Protein AF-A0A662YRF3-F1 (afdb_monomer_lite)

Secondary structure (DSSP, 8-state):
-------SS-SS--HHHHHHHHHHHHHHHHHHHHHHSSTT--HHHHHHHHHHHTT-B--EEEESHHHHS-SSSS-PPPTT---EEEEPPPB--HHHHHHHHHTT--HHHHHHHHHHHHHHHHHHHHHHHHHHHHHHHHHT-

InterPro domains:
  IPR000872 Tafazzin [PTHR12497] (63-135)

Sequence (141 aa):
MPLEVRWPFPQRPCLLRRITSTVVTGLVGSYSRFWTSDGVYQKGMDFILEKLNRGEWVHIFPEGMNDVLPNEPPYIPRYGQRITVLVGRPFTLKHLVESLKSENKTPTEMRKAVTDFIQEEFRSLKTQAEALHQRFQATGR

Organism: Acipenser ruthenus (NCBI:txid7906)

Radius of gyration: 20.14 Å; chains: 1; bounding box: 41×47×48 Å

pLDDT: mean 80.23, std 11.24, range [37.88, 94.88]

Foldseek 3Di:
DDDPDPDPDDPDDPPVVVVVVVVVVVVVQVVQCVPVVCRCNDPVNVVVVVQVVVVWDKDKDKDFVCVQFPPDPPRDGDPPTDIFMDIFDTDDCPVVLVVCVVVVDDPVVSVVSVVVVVVVSVVVRNVVRVVVSVVVVVVVD

Structure (mmCIF, N/CA/C/O backbone):
data_AF-A0A662YRF3-F1
#
_entry.id   AF-A0A662YRF3-F1
#
loop_
_atom_site.group_PDB
_atom_site.id
_atom_site.type_sy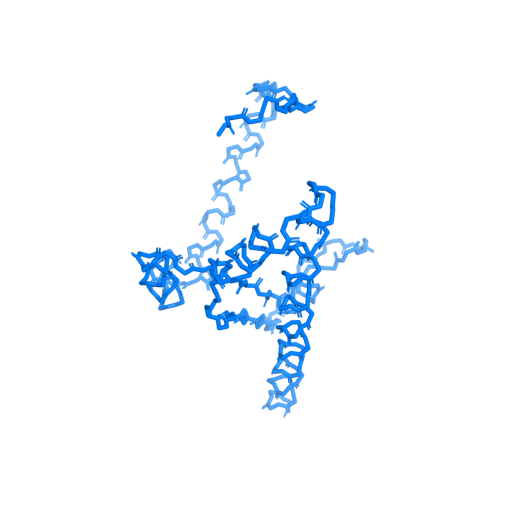mbol
_atom_site.label_atom_id
_atom_site.label_alt_id
_atom_site.label_comp_id
_atom_site.label_asym_id
_atom_site.label_entity_id
_atom_site.label_seq_id
_atom_site.pdbx_PDB_ins_code
_atom_site.Cartn_x
_atom_site.Cartn_y
_atom_site.Cartn_z
_atom_site.occupancy
_atom_site.B_iso_or_equiv
_atom_site.auth_seq_id
_atom_site.auth_comp_id
_atom_site.auth_asym_id
_atom_site.auth_atom_id
_atom_site.pdbx_PDB_model_num
ATOM 1 N N . MET A 1 1 ? -14.526 12.444 13.172 1.00 37.88 1 MET A N 1
ATOM 2 C CA . MET A 1 1 ? -14.093 13.709 13.803 1.00 37.88 1 MET A CA 1
ATOM 3 C C . MET A 1 1 ? -12.919 14.242 12.997 1.00 37.88 1 MET A C 1
ATOM 5 O O . MET A 1 1 ? -11.973 13.479 12.831 1.00 37.88 1 MET A O 1
ATOM 9 N N . PRO A 1 2 ? -12.980 15.458 12.430 1.00 53.34 2 PRO A N 1
ATOM 10 C CA . PRO A 1 2 ? -11.813 16.064 11.797 1.00 53.34 2 PRO A CA 1
ATOM 11 C C . PRO A 1 2 ? -10.759 16.365 12.873 1.00 53.34 2 PRO A C 1
ATOM 13 O O . PRO A 1 2 ? -11.077 16.961 13.899 1.00 53.34 2 PRO A O 1
ATOM 16 N N . LEU A 1 3 ? -9.523 15.907 12.669 1.00 62.16 3 LEU A N 1
ATOM 17 C CA . LEU A 1 3 ? -8.379 16.304 13.488 1.00 62.16 3 LEU A CA 1
ATOM 18 C C . LEU A 1 3 ? -7.797 17.574 12.867 1.00 62.16 3 LEU A C 1
ATOM 20 O O . LEU A 1 3 ? -7.283 17.534 11.750 1.00 62.16 3 LEU A O 1
ATOM 24 N N . GLU A 1 4 ? -7.901 18.701 13.565 1.00 65.19 4 GLU A N 1
ATOM 25 C CA . GLU A 1 4 ? -7.312 19.962 13.120 1.00 65.19 4 GLU A CA 1
ATOM 26 C C . GLU A 1 4 ? -5.805 19.940 13.402 1.00 65.19 4 GLU A C 1
ATOM 28 O O . GLU A 1 4 ? -5.322 20.359 14.451 1.00 65.19 4 GLU A O 1
ATOM 33 N N . VAL A 1 5 ? -5.047 19.363 12.469 1.00 71.81 5 VAL A N 1
ATOM 34 C CA . VAL A 1 5 ? -3.584 19.361 12.523 1.00 71.81 5 VAL A CA 1
ATOM 35 C C . VAL A 1 5 ? -3.088 20.567 11.741 1.00 71.81 5 VAL A C 1
ATOM 37 O O . VAL A 1 5 ? -3.325 20.692 10.538 1.00 71.81 5 VAL A O 1
ATOM 40 N N . ARG A 1 6 ? -2.393 21.479 12.423 1.00 66.94 6 ARG A N 1
ATOM 41 C CA . ARG A 1 6 ? -1.833 22.672 11.790 1.00 66.94 6 ARG A CA 1
ATOM 42 C C . ARG A 1 6 ? -0.690 22.251 10.866 1.00 66.94 6 ARG A C 1
ATOM 44 O O . ARG A 1 6 ? 0.385 21.879 11.328 1.00 66.94 6 ARG A O 1
ATOM 51 N N . TRP A 1 7 ? -0.938 22.284 9.560 1.00 72.31 7 TRP A N 1
ATOM 52 C CA . TRP A 1 7 ? 0.078 21.972 8.559 1.00 72.31 7 TRP A CA 1
ATOM 53 C C . TRP A 1 7 ? 1.231 22.989 8.665 1.00 72.31 7 TRP A C 1
ATOM 55 O O . TRP A 1 7 ? 0.973 24.191 8.565 1.00 72.31 7 TRP A O 1
ATOM 65 N N . PRO A 1 8 ? 2.489 22.558 8.879 1.00 77.00 8 PRO A N 1
ATOM 66 C CA . PRO A 1 8 ? 3.604 23.472 9.148 1.00 77.00 8 PRO A CA 1
ATOM 67 C C . PRO A 1 8 ? 4.065 24.253 7.908 1.00 77.00 8 PRO A C 1
ATOM 69 O O . PRO A 1 8 ? 4.885 25.162 8.020 1.00 77.00 8 PRO A O 1
ATOM 72 N N . PHE A 1 9 ? 3.550 23.922 6.721 1.00 66.75 9 PHE A N 1
ATOM 73 C CA . PHE A 1 9 ? 3.915 24.582 5.472 1.00 66.75 9 PHE A CA 1
ATOM 74 C C . PHE A 1 9 ? 2.856 25.604 5.032 1.00 66.75 9 PHE A C 1
ATOM 76 O O . PHE A 1 9 ? 1.657 25.373 5.207 1.00 66.75 9 PHE A O 1
ATOM 83 N N . PRO A 1 10 ? 3.271 26.725 4.413 1.00 67.19 10 PRO A N 1
ATOM 84 C CA . PRO A 1 10 ? 2.345 27.745 3.934 1.00 67.19 10 PRO A CA 1
ATOM 85 C C . PRO A 1 10 ? 1.386 27.170 2.884 1.00 67.19 10 PRO A C 1
ATOM 87 O O . PRO A 1 10 ? 1.818 26.538 1.922 1.00 67.19 10 PRO A O 1
ATOM 90 N N . GLN A 1 11 ? 0.085 27.446 3.030 1.00 66.38 11 GLN A N 1
ATOM 91 C CA . GLN A 1 11 ? -0.967 26.975 2.111 1.00 66.38 11 GLN A CA 1
ATOM 92 C C . GLN A 1 11 ? -0.806 27.499 0.674 1.00 66.38 11 GLN A C 1
ATOM 94 O O . GLN A 1 11 ? -1.390 26.951 -0.260 1.00 66.38 11 GLN A O 1
ATOM 99 N N . ARG A 1 12 ? -0.016 28.563 0.479 1.00 68.88 12 ARG A N 1
ATOM 100 C CA . ARG A 1 12 ? 0.344 29.096 -0.836 1.00 68.88 12 ARG A CA 1
ATOM 101 C C . ARG A 1 12 ? 1.858 29.298 -0.905 1.00 68.88 12 ARG A C 1
ATOM 103 O O . 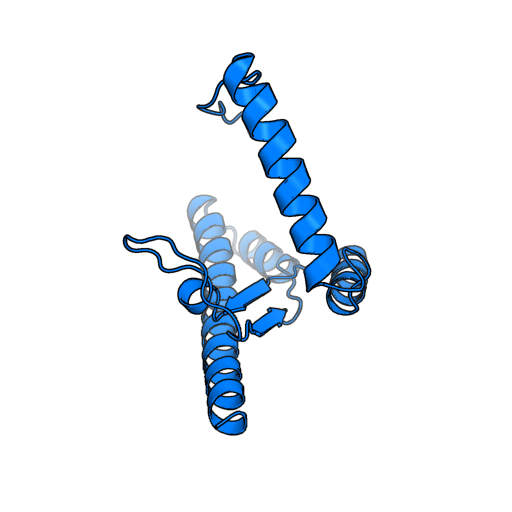ARG A 1 12 ? 2.367 30.219 -0.264 1.00 68.88 12 ARG A O 1
ATOM 110 N N . PRO A 1 13 ? 2.593 28.462 -1.656 1.00 63.53 13 PRO A N 1
ATOM 111 C CA . PRO A 1 13 ? 3.996 28.732 -1.928 1.00 63.53 13 PRO A CA 1
ATOM 112 C C . PRO A 1 13 ? 4.145 30.056 -2.695 1.00 63.53 13 PRO A C 1
ATOM 114 O O . PRO A 1 13 ? 3.272 30.434 -3.478 1.00 63.53 13 PRO A O 1
ATOM 117 N N . CYS A 1 14 ? 5.257 30.764 -2.480 1.00 74.50 14 CYS A N 1
ATOM 118 C CA . CYS A 1 14 ? 5.587 31.979 -3.226 1.00 74.50 14 CYS A CA 1
ATOM 119 C C . CYS A 1 14 ? 5.639 31.718 -4.744 1.00 74.50 14 CYS A C 1
ATOM 121 O O . CYS A 1 14 ? 5.799 30.577 -5.185 1.00 74.50 14 CYS A O 1
ATOM 123 N N . LEU A 1 15 ? 5.522 32.779 -5.552 1.00 72.12 15 LEU A N 1
ATOM 124 C CA . LEU A 1 15 ? 5.384 32.687 -7.013 1.00 72.12 15 LEU A CA 1
ATOM 125 C C . LEU A 1 15 ? 6.465 31.805 -7.665 1.00 72.12 15 LEU A C 1
ATOM 127 O O . LEU A 1 15 ? 6.157 30.962 -8.502 1.00 72.12 15 LEU A O 1
ATOM 131 N N . LEU A 1 16 ? 7.713 31.933 -7.203 1.00 71.88 16 LEU A N 1
ATOM 132 C CA . LEU A 1 16 ? 8.849 31.146 -7.684 1.00 71.88 16 LEU A CA 1
ATOM 133 C C . LEU A 1 16 ? 8.669 29.642 -7.412 1.00 71.88 16 LEU A C 1
ATOM 135 O O . LEU A 1 16 ? 8.870 28.824 -8.304 1.00 71.88 16 LEU A O 1
ATOM 139 N N . ARG A 1 17 ? 8.201 29.274 -6.209 1.00 64.81 17 ARG A N 1
ATOM 140 C CA . ARG A 1 17 ? 7.875 27.881 -5.859 1.00 64.81 17 ARG A CA 1
ATOM 141 C C . ARG A 1 17 ? 6.644 27.353 -6.594 1.00 64.81 17 ARG A C 1
ATOM 143 O O . ARG A 1 17 ? 6.537 26.153 -6.813 1.00 64.81 17 ARG A O 1
ATOM 150 N N . ARG A 1 18 ? 5.707 28.220 -6.984 1.00 70.88 18 ARG A N 1
ATOM 151 C CA . ARG A 1 18 ? 4.539 27.831 -7.789 1.00 70.88 18 ARG A CA 1
ATOM 152 C C . ARG A 1 18 ? 4.942 27.475 -9.218 1.00 70.88 18 ARG A C 1
ATOM 154 O O . ARG A 1 18 ? 4.444 26.491 -9.761 1.00 70.88 18 ARG A O 1
ATOM 161 N N . ILE A 1 19 ? 5.864 28.239 -9.798 1.00 74.69 19 ILE A N 1
ATOM 162 C CA . ILE A 1 19 ? 6.419 27.958 -11.125 1.00 74.69 19 ILE A CA 1
ATOM 163 C C . ILE A 1 19 ? 7.225 26.660 -11.083 1.00 74.69 19 ILE A C 1
ATOM 165 O O . ILE A 1 19 ? 6.950 25.758 -11.873 1.00 74.69 19 ILE A O 1
ATOM 169 N N . THR A 1 20 ? 8.141 26.508 -10.119 1.00 69.94 20 THR A N 1
ATOM 170 C CA . THR A 1 20 ? 8.916 25.263 -9.998 1.00 69.94 20 THR A CA 1
ATOM 171 C C . THR A 1 20 ? 8.019 24.063 -9.711 1.00 69.94 20 THR A C 1
ATOM 173 O O . THR A 1 20 ? 8.199 23.029 -10.339 1.00 69.94 20 THR A O 1
ATOM 176 N N . SER A 1 21 ? 6.994 24.198 -8.864 1.00 64.25 21 SER A N 1
ATOM 177 C CA . SER A 1 21 ? 6.011 23.132 -8.636 1.00 64.25 21 SER A CA 1
ATOM 178 C C . SER A 1 21 ? 5.247 22.771 -9.904 1.00 64.25 21 SER A C 1
ATOM 180 O O . SER A 1 21 ? 5.046 21.594 -10.149 1.00 64.25 21 SER A O 1
ATOM 182 N N . THR A 1 22 ? 4.832 23.739 -10.723 1.00 73.19 22 THR A N 1
ATOM 183 C CA . THR A 1 22 ? 4.078 23.450 -11.957 1.00 73.19 22 THR A CA 1
ATOM 184 C C . THR A 1 22 ? 4.946 22.694 -12.962 1.00 73.19 22 THR A C 1
ATOM 186 O O . THR A 1 22 ? 4.500 21.712 -13.550 1.00 73.19 22 THR A O 1
ATOM 189 N N . VAL A 1 23 ? 6.207 23.108 -13.108 1.00 74.12 23 VAL A N 1
ATOM 190 C CA . VAL A 1 23 ? 7.179 22.442 -13.984 1.00 74.12 23 VAL A CA 1
ATOM 191 C C . VAL A 1 23 ? 7.504 21.038 -13.472 1.00 74.12 23 VAL A C 1
ATOM 193 O O . VAL A 1 23 ? 7.454 20.084 -14.242 1.00 74.12 23 VAL A O 1
ATOM 196 N N . VAL A 1 24 ? 7.764 20.885 -12.171 1.00 73.00 24 VAL A N 1
ATOM 197 C CA . VAL A 1 24 ? 8.056 19.586 -11.547 1.00 73.00 24 VAL A CA 1
ATOM 198 C C . VAL A 1 24 ? 6.847 18.655 -11.618 1.00 73.00 24 VAL A C 1
ATOM 200 O O . VAL A 1 24 ? 7.000 17.508 -12.014 1.00 73.00 24 VAL A O 1
ATOM 203 N N . THR A 1 25 ? 5.635 19.122 -11.311 1.00 72.56 25 THR A N 1
ATOM 204 C CA . THR A 1 25 ? 4.412 18.314 -11.427 1.00 72.56 25 THR A CA 1
ATOM 205 C C . THR A 1 25 ? 4.136 17.928 -12.882 1.00 72.56 25 THR A C 1
ATOM 207 O O . THR A 1 25 ? 3.755 16.788 -13.139 1.00 72.56 25 THR A O 1
ATOM 210 N N . GLY A 1 26 ? 4.383 18.825 -13.842 1.00 74.94 26 GLY A N 1
ATOM 211 C CA . GLY A 1 26 ? 4.294 18.522 -15.272 1.00 74.94 26 GLY A CA 1
ATOM 212 C C . GLY A 1 26 ? 5.305 17.461 -15.719 1.00 74.94 26 GLY A C 1
ATOM 213 O O . GLY A 1 26 ? 4.938 16.523 -16.427 1.00 74.94 26 GLY A O 1
ATOM 214 N N . LEU A 1 27 ? 6.553 17.555 -15.253 1.00 72.44 27 LEU A N 1
ATOM 215 C CA . LEU A 1 27 ? 7.607 16.565 -15.496 1.00 72.44 27 LEU A CA 1
ATOM 216 C C . LEU A 1 27 ? 7.286 15.214 -14.853 1.00 72.44 27 LEU A C 1
ATOM 218 O O . LEU A 1 27 ? 7.345 14.202 -15.541 1.00 72.44 27 LEU A O 1
ATOM 222 N N . VAL A 1 28 ? 6.881 15.183 -13.581 1.00 68.12 28 VAL A N 1
ATOM 223 C CA . VAL A 1 28 ? 6.501 13.948 -12.872 1.00 68.12 28 VAL A CA 1
ATOM 224 C C . VAL A 1 28 ? 5.271 13.303 -13.515 1.00 68.12 28 VAL A C 1
ATOM 226 O O . VAL A 1 28 ? 5.250 12.090 -13.712 1.00 68.12 28 VAL A O 1
ATOM 229 N N . GLY A 1 29 ? 4.268 14.093 -13.908 1.00 63.72 29 GLY A N 1
ATOM 230 C CA . GLY A 1 29 ? 3.080 13.596 -14.608 1.00 63.72 29 GLY A CA 1
ATOM 231 C C . GLY A 1 29 ? 3.398 13.028 -15.994 1.00 63.72 29 GLY A C 1
ATOM 232 O O . GLY A 1 29 ? 2.884 11.972 -16.365 1.00 63.72 29 GLY A O 1
ATOM 233 N N . SER A 1 30 ? 4.296 13.679 -16.739 1.00 67.06 30 SER A N 1
ATOM 234 C CA . SER A 1 30 ? 4.764 13.190 -18.044 1.00 67.06 30 SER A CA 1
ATOM 235 C C . SER A 1 30 ? 5.621 11.930 -17.899 1.00 67.06 30 SER A C 1
ATOM 237 O O . SER A 1 30 ? 5.441 10.970 -18.645 1.00 67.06 30 SER A O 1
ATOM 239 N N . TYR A 1 31 ? 6.495 11.894 -16.890 1.00 65.19 31 TYR A N 1
ATOM 240 C CA . TYR A 1 31 ? 7.328 10.741 -16.551 1.00 65.19 31 TYR A CA 1
ATOM 241 C C . TYR A 1 31 ? 6.478 9.532 -16.139 1.00 65.19 31 TYR A C 1
ATOM 243 O O . TYR A 1 31 ? 6.701 8.430 -16.630 1.00 65.19 31 TYR A O 1
ATOM 251 N N . SER A 1 32 ? 5.439 9.745 -15.322 1.00 56.66 32 SER A N 1
ATOM 252 C CA . SER A 1 32 ? 4.463 8.714 -14.953 1.00 56.66 32 SER A CA 1
ATOM 253 C C . SER A 1 32 ? 3.738 8.148 -16.177 1.00 56.66 32 SER A C 1
ATOM 255 O O . SER A 1 32 ? 3.619 6.929 -16.304 1.00 56.66 32 SER A O 1
ATOM 257 N N . ARG A 1 33 ? 3.308 9.004 -17.115 1.00 61.38 33 ARG A N 1
ATOM 258 C CA . ARG A 1 33 ? 2.652 8.561 -18.354 1.00 61.38 33 ARG A CA 1
ATOM 259 C C . ARG A 1 33 ? 3.590 7.746 -19.247 1.00 61.38 33 ARG A C 1
ATOM 261 O O . ARG A 1 33 ? 3.160 6.743 -19.802 1.00 61.38 33 ARG A O 1
ATOM 268 N N . PHE A 1 34 ? 4.851 8.154 -19.360 1.00 63.50 34 PHE A N 1
ATOM 269 C CA . PHE A 1 34 ? 5.844 7.461 -20.181 1.00 63.50 34 PHE A CA 1
ATOM 270 C C . PHE A 1 34 ? 6.233 6.090 -19.607 1.00 63.50 34 PHE A C 1
ATOM 272 O O . PHE A 1 34 ? 6.335 5.120 -20.349 1.00 63.50 34 PHE A O 1
ATOM 279 N N . TRP A 1 35 ? 6.410 5.993 -18.288 1.00 53.16 35 TRP A N 1
ATOM 280 C CA . TRP A 1 35 ? 6.874 4.761 -17.641 1.00 53.16 35 TRP A CA 1
ATOM 281 C C . TRP A 1 35 ? 5.780 3.738 -17.357 1.00 53.16 35 TRP A C 1
ATOM 283 O O . TRP A 1 35 ? 6.078 2.552 -17.244 1.00 53.16 35 TRP A O 1
ATOM 293 N N . THR A 1 36 ? 4.526 4.171 -17.228 1.00 59.22 36 THR A N 1
ATOM 294 C CA . THR A 1 36 ? 3.465 3.286 -16.731 1.00 59.22 36 THR A CA 1
ATOM 295 C C . THR A 1 36 ? 2.564 2.728 -17.831 1.00 59.22 36 THR A C 1
ATOM 297 O O . THR A 1 36 ? 1.776 1.846 -17.523 1.00 59.22 36 THR A O 1
ATOM 300 N N . SER A 1 37 ? 2.686 3.184 -19.090 1.00 57.25 37 SER A N 1
ATOM 301 C CA . SER A 1 37 ? 1.823 2.878 -20.260 1.00 57.25 37 SER A CA 1
ATOM 302 C C . SER A 1 37 ? 0.321 3.158 -20.052 1.00 57.25 37 SER A C 1
ATOM 304 O O . SER A 1 37 ? -0.272 3.927 -20.801 1.00 57.25 37 SER A O 1
ATOM 306 N N . ASP A 1 38 ? -0.272 2.621 -18.986 1.00 64.06 38 ASP A N 1
ATOM 307 C CA . ASP A 1 38 ? -1.689 2.686 -18.617 1.00 64.06 38 ASP A CA 1
ATOM 308 C C . ASP A 1 38 ? -1.983 3.763 -17.547 1.00 64.06 38 ASP A C 1
ATOM 310 O O . ASP A 1 38 ? -3.136 4.064 -17.234 1.00 64.06 38 ASP A O 1
ATOM 314 N N . GLY A 1 39 ? -0.949 4.401 -16.984 1.00 67.31 39 GLY A N 1
ATOM 315 C CA . GLY A 1 39 ? -1.099 5.503 -16.026 1.00 67.31 39 GLY A CA 1
ATOM 316 C C . GLY A 1 39 ? -1.860 5.092 -14.760 1.00 67.31 39 GLY A C 1
ATOM 317 O O . GLY A 1 39 ? -1.383 4.264 -13.992 1.00 67.31 39 GLY A O 1
ATOM 318 N N . VAL A 1 40 ? -3.029 5.688 -14.506 1.00 63.91 40 VAL A N 1
ATOM 319 C CA . VAL A 1 40 ? -3.884 5.344 -13.348 1.00 63.91 40 VAL A CA 1
ATOM 320 C C . VAL A 1 40 ? -4.696 4.062 -13.598 1.00 63.91 40 VAL A C 1
ATOM 322 O O . VAL A 1 40 ? -5.119 3.420 -12.644 1.00 63.91 40 VAL A O 1
ATOM 325 N N . TYR A 1 41 ? -4.856 3.638 -14.856 1.00 69.94 41 TYR A N 1
ATOM 326 C CA . TYR A 1 41 ? -5.643 2.465 -15.266 1.00 69.94 41 TYR A CA 1
ATOM 327 C C . TYR A 1 41 ? -4.835 1.161 -15.221 1.00 69.94 41 TYR A C 1
ATOM 329 O O . TYR A 1 41 ? -4.974 0.279 -16.063 1.00 69.94 41 TYR A O 1
ATOM 337 N N . GLN A 1 42 ? -3.933 1.046 -14.251 1.00 73.06 42 GLN A N 1
ATOM 338 C CA . GLN A 1 42 ? -3.186 -0.186 -14.036 1.00 73.06 42 GLN A CA 1
ATOM 339 C C . GLN A 1 42 ? -4.098 -1.242 -13.409 1.00 73.06 42 GLN A C 1
ATOM 341 O O . GLN A 1 42 ? -4.836 -0.941 -12.474 1.00 73.06 42 GLN A O 1
ATOM 346 N N . LYS A 1 43 ? -3.933 -2.514 -13.792 1.00 77.50 43 LYS A N 1
ATOM 347 C CA . LYS A 1 43 ? -4.649 -3.649 -13.168 1.00 77.50 43 LYS A CA 1
ATOM 348 C C . LYS A 1 43 ? -4.529 -3.681 -11.637 1.00 77.50 43 LYS A C 1
ATOM 350 O O . LYS A 1 43 ? -5.445 -4.120 -10.948 1.00 77.50 43 LYS A O 1
ATOM 355 N N . GLY A 1 44 ? -3.399 -3.214 -11.099 1.00 77.56 44 GLY A N 1
ATOM 356 C CA . GLY A 1 44 ? -3.206 -3.072 -9.655 1.00 77.56 44 GLY A CA 1
ATOM 357 C C . GLY A 1 44 ? -4.160 -2.053 -9.024 1.00 77.56 44 GLY A C 1
ATOM 358 O O . GLY A 1 44 ? -4.687 -2.305 -7.946 1.00 77.56 44 GLY A O 1
ATOM 359 N N . MET A 1 45 ? -4.431 -0.940 -9.709 1.00 81.94 45 MET A N 1
ATOM 360 C CA . MET A 1 45 ? -5.376 0.081 -9.255 1.00 81.94 45 MET A CA 1
ATOM 361 C C . MET A 1 45 ? -6.819 -0.414 -9.318 1.00 81.94 45 MET A C 1
ATOM 363 O O . MET A 1 45 ? -7.558 -0.186 -8.365 1.00 81.94 45 MET A O 1
ATOM 367 N N . ASP A 1 46 ? -7.196 -1.150 -10.365 1.00 84.50 46 ASP A N 1
ATOM 3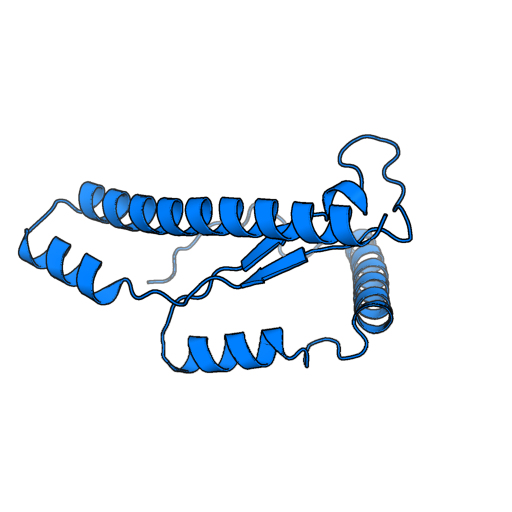68 C CA . ASP A 1 46 ? -8.528 -1.765 -10.460 1.00 84.50 46 ASP A CA 1
ATOM 369 C C . ASP A 1 46 ? -8.777 -2.738 -9.299 1.00 84.50 46 ASP A C 1
ATOM 371 O O . ASP A 1 46 ? -9.816 -2.677 -8.639 1.00 84.50 46 ASP A O 1
ATOM 375 N N . PHE A 1 47 ? -7.784 -3.578 -8.981 1.00 83.94 47 PHE A N 1
ATOM 376 C CA . PHE A 1 47 ? -7.830 -4.466 -7.819 1.00 83.94 47 PHE A CA 1
ATOM 377 C C . PHE A 1 47 ? -7.992 -3.682 -6.508 1.00 83.94 47 PHE A C 1
ATOM 379 O O . PHE A 1 47 ? -8.848 -4.016 -5.690 1.00 83.94 47 PHE A O 1
ATOM 386 N N . ILE A 1 48 ? -7.203 -2.621 -6.303 1.00 85.00 48 ILE A N 1
ATOM 387 C CA . ILE A 1 48 ? -7.290 -1.785 -5.096 1.00 85.00 48 ILE A CA 1
ATOM 388 C C . ILE A 1 48 ? -8.681 -1.149 -4.978 1.00 85.00 48 ILE A C 1
ATOM 390 O O . ILE A 1 48 ? -9.281 -1.198 -3.905 1.00 85.00 48 ILE A O 1
ATOM 394 N N . LEU A 1 49 ? -9.214 -0.590 -6.067 1.00 86.62 49 LEU A N 1
ATOM 395 C CA . LEU A 1 49 ? -10.539 0.033 -6.095 1.00 86.62 49 LEU A CA 1
ATOM 396 C C . LEU A 1 49 ? -11.641 -0.964 -5.732 1.00 86.62 49 LEU A C 1
ATOM 398 O O . LEU A 1 49 ? -12.508 -0.650 -4.915 1.00 86.62 49 LEU A O 1
ATOM 402 N N . GLU A 1 50 ? -11.589 -2.180 -6.277 1.00 87.50 50 GLU A N 1
ATOM 403 C CA . GLU A 1 50 ? -12.547 -3.237 -5.952 1.00 87.50 50 GLU A CA 1
ATOM 404 C C . GLU A 1 50 ? -12.548 -3.565 -4.449 1.00 87.50 50 GLU A C 1
ATOM 406 O O . GLU A 1 50 ? -13.610 -3.707 -3.840 1.00 87.50 50 GLU A O 1
ATOM 411 N N . LYS A 1 51 ? -11.364 -3.657 -3.831 1.00 85.00 51 LYS A N 1
ATOM 412 C CA . LYS A 1 51 ? -11.221 -3.970 -2.401 1.00 85.00 51 LYS A CA 1
ATOM 413 C C . LYS A 1 51 ? -11.656 -2.822 -1.500 1.00 85.00 51 LYS A C 1
ATOM 415 O O . LYS A 1 51 ? -12.389 -3.042 -0.535 1.00 85.00 51 LYS A O 1
ATOM 420 N N . LEU A 1 52 ? -11.289 -1.592 -1.847 1.00 86.38 52 LEU A N 1
ATOM 421 C CA . LEU A 1 52 ? -11.719 -0.408 -1.104 1.00 86.38 52 LEU A CA 1
ATOM 422 C C . LEU A 1 52 ? -13.243 -0.233 -1.146 1.00 86.38 52 LEU A C 1
ATOM 424 O O . LEU A 1 52 ? -13.840 0.097 -0.122 1.00 86.38 52 LEU A O 1
ATOM 428 N N . ASN A 1 53 ? -13.894 -0.542 -2.274 1.00 87.81 53 ASN A N 1
ATOM 429 C CA . ASN A 1 53 ? -15.357 -0.509 -2.391 1.00 87.81 53 ASN A CA 1
ATOM 430 C C . ASN A 1 53 ? -16.067 -1.514 -1.463 1.00 87.81 53 ASN A C 1
ATOM 432 O O . ASN A 1 53 ? -17.232 -1.317 -1.124 1.00 87.81 53 ASN A O 1
ATOM 436 N N . ARG A 1 54 ? -15.374 -2.564 -1.001 1.00 85.50 54 ARG A N 1
ATOM 437 C CA . ARG A 1 54 ? -15.880 -3.520 0.003 1.00 85.50 54 ARG A CA 1
ATOM 438 C C . ARG A 1 54 ? -15.659 -3.050 1.449 1.00 85.50 54 ARG A C 1
ATOM 440 O O . ARG A 1 54 ? -16.096 -3.714 2.386 1.00 85.50 54 ARG A O 1
ATOM 447 N N . GLY A 1 55 ? -15.000 -1.905 1.646 1.00 80.75 55 GLY A N 1
ATOM 448 C CA . GLY A 1 55 ? -14.625 -1.379 2.961 1.00 80.75 55 GLY A CA 1
ATOM 449 C C . GLY A 1 55 ? -13.436 -2.105 3.598 1.00 80.75 55 GLY A C 1
ATOM 450 O O . GLY A 1 55 ? -13.251 -2.024 4.814 1.00 80.75 55 GLY A O 1
ATOM 451 N N . GLU A 1 56 ? -12.658 -2.831 2.795 1.00 84.44 56 GLU A N 1
ATOM 452 C CA . GLU A 1 56 ? -11.459 -3.541 3.231 1.00 84.44 56 GLU A CA 1
ATOM 453 C C . GLU A 1 56 ? -10.243 -2.602 3.225 1.00 84.44 56 GLU A C 1
ATOM 455 O O . GLU A 1 56 ? -10.138 -1.700 2.391 1.00 84.44 56 GLU A O 1
ATOM 460 N N . TRP A 1 57 ? -9.303 -2.810 4.150 1.00 83.50 57 TRP A N 1
ATOM 461 C CA . TRP A 1 57 ? -8.045 -2.065 4.157 1.00 83.50 57 TRP A CA 1
ATOM 462 C C . TRP A 1 57 ? -7.041 -2.709 3.211 1.00 83.50 57 TRP A C 1
ATOM 464 O O . TRP A 1 57 ? -6.794 -3.911 3.291 1.00 83.50 57 TRP A O 1
ATOM 474 N N . VAL A 1 58 ? -6.422 -1.896 2.354 1.00 86.81 58 VAL A N 1
ATOM 475 C CA . VAL A 1 58 ? -5.358 -2.317 1.437 1.00 86.81 58 VAL A CA 1
ATOM 476 C C . VAL A 1 58 ? -4.074 -1.577 1.790 1.00 86.81 58 VAL A C 1
ATOM 478 O O . VAL A 1 58 ? -4.094 -0.384 2.086 1.00 86.81 58 VAL A O 1
ATOM 481 N N . HIS A 1 59 ? -2.952 -2.287 1.753 1.00 87.25 59 HIS A N 1
ATOM 482 C CA . HIS A 1 59 ? -1.624 -1.748 2.022 1.00 87.25 59 HIS A CA 1
ATOM 483 C C . HIS A 1 59 ? -0.668 -2.167 0.905 1.00 87.25 59 HIS A C 1
ATOM 485 O O . HIS A 1 59 ? -0.824 -3.230 0.303 1.00 87.25 59 HIS A O 1
ATOM 491 N N . ILE A 1 60 ? 0.279 -1.288 0.584 1.00 87.94 60 ILE A N 1
ATOM 492 C CA . ILE A 1 60 ? 1.163 -1.416 -0.577 1.00 87.94 60 ILE A CA 1
ATOM 493 C C . ILE A 1 60 ? 2.596 -1.222 -0.100 1.00 87.94 60 ILE A C 1
ATOM 495 O O . ILE A 1 60 ? 2.875 -0.266 0.626 1.00 87.94 60 ILE A O 1
ATOM 499 N N . PHE A 1 61 ? 3.493 -2.106 -0.528 1.00 88.25 61 PHE A N 1
ATOM 500 C CA . PHE A 1 61 ? 4.916 -2.013 -0.227 1.00 88.25 61 PHE A CA 1
ATOM 501 C C . PHE A 1 61 ? 5.733 -1.988 -1.530 1.00 88.25 61 PHE A C 1
ATOM 503 O O . PHE A 1 61 ? 5.787 -3.002 -2.235 1.00 88.25 61 PHE A O 1
ATOM 510 N N . PRO A 1 62 ? 6.318 -0.834 -1.899 1.00 86.00 62 PRO A N 1
ATOM 511 C CA . PRO A 1 62 ? 7.222 -0.736 -3.038 1.00 86.00 62 PRO A CA 1
ATOM 512 C C . PRO A 1 62 ? 8.660 -1.095 -2.634 1.00 86.00 62 PRO A C 1
ATOM 514 O O . PRO A 1 62 ? 9.202 -0.517 -1.698 1.00 86.00 62 PRO A O 1
ATOM 517 N N . GLU A 1 63 ? 9.292 -1.993 -3.389 1.00 88.31 63 GLU A N 1
ATOM 518 C CA . GLU A 1 63 ? 10.681 -2.434 -3.215 1.00 88.31 63 GLU A CA 1
ATOM 519 C C . GLU A 1 63 ? 11.509 -2.165 -4.488 1.00 88.31 63 GLU A C 1
ATOM 521 O O . GLU A 1 63 ? 10.989 -2.263 -5.605 1.00 88.31 63 GLU A O 1
ATOM 526 N N . GLY A 1 64 ? 12.791 -1.804 -4.333 1.00 82.31 64 GLY A N 1
ATOM 527 C CA . GLY A 1 64 ? 13.699 -1.475 -5.451 1.00 82.31 64 GLY A CA 1
ATOM 528 C C . GLY A 1 64 ? 13.720 0.001 -5.886 1.00 82.31 64 GLY A C 1
ATOM 529 O O . GLY A 1 64 ? 14.407 0.369 -6.837 1.00 82.31 64 GLY A O 1
ATOM 530 N N . MET A 1 65 ? 13.002 0.894 -5.191 1.00 82.44 65 MET A N 1
ATOM 531 C CA . MET A 1 65 ? 13.029 2.339 -5.497 1.00 82.44 65 MET A CA 1
ATOM 532 C C . MET A 1 65 ? 14.400 2.977 -5.210 1.00 82.44 65 MET A C 1
ATOM 534 O O . MET A 1 65 ? 14.834 3.871 -5.935 1.00 82.44 65 MET A O 1
ATOM 538 N N . ASN A 1 66 ? 15.100 2.487 -4.184 1.00 81.25 66 ASN A N 1
ATOM 539 C CA . ASN A 1 66 ? 16.436 2.966 -3.806 1.00 81.25 66 ASN A CA 1
ATOM 540 C C . ASN A 1 66 ? 17.491 2.687 -4.894 1.00 81.25 66 ASN A C 1
ATOM 542 O O . ASN A 1 66 ? 18.505 3.384 -4.985 1.00 81.25 66 ASN A O 1
ATOM 546 N N . ASP A 1 67 ? 17.256 1.677 -5.736 1.00 80.19 67 ASP A N 1
ATOM 547 C CA . ASP A 1 67 ? 18.149 1.352 -6.847 1.00 80.19 67 ASP A CA 1
ATOM 548 C C . ASP A 1 67 ? 17.965 2.340 -7.996 1.00 80.19 67 ASP A C 1
ATOM 550 O O . ASP A 1 67 ? 18.946 2.781 -8.601 1.00 80.19 67 ASP A O 1
ATOM 554 N N . VAL A 1 68 ? 16.711 2.734 -8.245 1.00 82.31 68 VAL A N 1
ATOM 555 C CA . VAL A 1 68 ? 16.338 3.739 -9.247 1.00 82.31 68 VAL A CA 1
ATOM 556 C C . VAL A 1 68 ? 16.874 5.107 -8.858 1.00 82.31 68 VAL A C 1
ATOM 558 O O . VAL A 1 68 ? 17.467 5.775 -9.700 1.00 82.31 68 VAL A O 1
ATOM 561 N N . LEU A 1 69 ? 16.689 5.526 -7.605 1.00 82.38 69 LEU A N 1
ATOM 562 C CA . LEU A 1 69 ? 17.158 6.813 -7.106 1.00 82.38 69 LEU A CA 1
ATOM 563 C C . LEU A 1 69 ? 17.934 6.606 -5.795 1.00 82.38 69 LEU A C 1
ATOM 565 O O . LEU A 1 69 ? 17.315 6.304 -4.774 1.00 82.38 69 LEU A O 1
ATOM 569 N N . PRO A 1 70 ? 19.271 6.770 -5.801 1.00 79.25 70 PRO A N 1
ATOM 570 C CA . PRO A 1 70 ? 20.074 6.647 -4.589 1.00 79.25 70 PRO A CA 1
ATOM 571 C C . PRO A 1 70 ? 19.649 7.673 -3.533 1.00 79.25 70 PRO A C 1
ATOM 573 O O . PRO A 1 70 ? 19.356 8.817 -3.871 1.00 79.25 70 PRO A O 1
ATOM 576 N N . ASN A 1 71 ? 19.679 7.294 -2.252 1.00 81.31 71 ASN A N 1
ATOM 577 C CA . ASN A 1 71 ? 19.419 8.218 -1.135 1.00 81.31 71 ASN A CA 1
ATOM 578 C C . ASN A 1 71 ? 20.647 9.062 -0.750 1.00 81.31 71 ASN A C 1
ATOM 580 O O . ASN A 1 71 ? 20.550 9.925 0.120 1.00 81.31 71 ASN A O 1
ATOM 584 N N . GLU A 1 72 ? 21.790 8.825 -1.395 1.00 82.44 72 GLU A N 1
ATOM 585 C CA . GLU A 1 72 ? 23.042 9.542 -1.172 1.00 82.44 72 GLU A CA 1
ATOM 586 C C . GLU A 1 72 ? 23.479 10.290 -2.438 1.00 82.44 72 GLU A C 1
ATOM 588 O O . GLU A 1 72 ? 23.210 9.834 -3.556 1.00 82.44 72 GLU A O 1
ATOM 593 N N . PRO A 1 73 ? 24.155 11.444 -2.293 1.00 81.12 73 PRO A N 1
ATOM 594 C CA . PRO A 1 73 ? 24.663 12.185 -3.435 1.00 81.12 73 PRO A CA 1
ATOM 595 C C . PRO A 1 73 ? 25.760 11.391 -4.175 1.00 81.12 73 PRO A C 1
ATOM 597 O O . PRO A 1 73 ? 26.614 10.784 -3.531 1.00 81.12 73 PRO A O 1
ATOM 600 N N . PRO A 1 74 ? 25.810 11.457 -5.520 1.00 82.56 74 PRO A N 1
ATOM 601 C CA . PRO A 1 74 ? 24.935 12.242 -6.392 1.00 82.56 74 PRO A CA 1
ATOM 602 C C . PRO A 1 74 ? 23.592 11.535 -6.688 1.00 82.56 74 PRO A C 1
ATOM 604 O O . PRO A 1 74 ? 23.568 10.375 -7.092 1.00 82.56 74 PRO A O 1
ATOM 607 N N . TYR A 1 75 ? 22.473 12.266 -6.557 1.00 77.62 75 TYR A N 1
ATOM 608 C CA . TYR A 1 75 ? 21.089 11.795 -6.780 1.00 77.62 75 TYR A CA 1
ATOM 609 C C . TYR A 1 75 ? 20.756 11.588 -8.268 1.00 77.62 75 TYR A C 1
ATOM 611 O O . TYR A 1 75 ? 19.876 12.243 -8.830 1.00 77.62 75 TYR A O 1
ATOM 619 N N . ILE A 1 76 ? 21.506 10.723 -8.941 1.00 79.69 76 ILE A N 1
ATOM 620 C CA . ILE A 1 76 ? 21.367 10.471 -10.375 1.00 79.69 76 ILE A CA 1
ATOM 621 C C . ILE A 1 76 ? 20.504 9.219 -10.568 1.00 79.69 76 ILE A C 1
ATOM 623 O O . ILE A 1 76 ? 20.874 8.154 -10.067 1.00 79.69 76 ILE A O 1
ATOM 627 N N . PRO A 1 77 ? 19.376 9.312 -11.297 1.00 81.81 77 PRO A N 1
ATOM 628 C CA . PRO A 1 77 ? 18.542 8.155 -11.581 1.00 81.81 77 PRO A CA 1
ATOM 629 C C . PRO A 1 77 ? 19.293 7.081 -12.376 1.00 81.81 77 PRO A C 1
ATOM 631 O O . PRO A 1 77 ? 19.947 7.383 -13.377 1.00 81.81 77 PRO A O 1
ATOM 634 N N . ARG A 1 78 ? 19.170 5.818 -11.960 1.00 79.31 78 ARG A N 1
ATOM 635 C CA . ARG A 1 78 ? 19.743 4.660 -12.657 1.00 79.31 78 ARG A CA 1
ATOM 636 C C . ARG A 1 78 ? 18.699 4.011 -13.564 1.00 79.31 78 ARG A C 1
ATOM 638 O O . ARG A 1 78 ? 17.626 3.615 -13.115 1.00 79.31 78 ARG A O 1
ATOM 645 N N . TYR A 1 79 ? 19.030 3.871 -14.845 1.00 76.38 79 TYR A N 1
ATOM 646 C CA . TYR A 1 79 ? 18.164 3.229 -15.838 1.00 76.38 79 TYR A CA 1
ATOM 647 C C . TYR A 1 79 ? 18.258 1.697 -15.774 1.00 76.38 79 TYR A C 1
ATOM 649 O O . TYR A 1 79 ? 19.265 1.141 -15.337 1.00 76.38 79 TYR A O 1
ATOM 657 N N . GLY A 1 80 ? 17.196 1.012 -16.212 1.00 76.75 80 GLY A N 1
ATOM 658 C CA . GLY A 1 80 ? 17.135 -0.456 -16.275 1.00 76.75 80 GLY A CA 1
ATOM 659 C C . GLY A 1 80 ? 16.882 -1.160 -14.937 1.00 76.75 80 GLY A C 1
ATOM 660 O O . GLY A 1 80 ? 16.833 -2.387 -14.899 1.00 76.75 80 GLY A O 1
ATOM 661 N N . GLN A 1 81 ? 16.699 -0.408 -13.848 1.00 79.75 81 GLN A N 1
ATOM 662 C CA . GLN A 1 81 ? 16.348 -0.967 -12.543 1.00 79.75 81 GLN A CA 1
ATOM 663 C C . GLN A 1 81 ? 14.883 -1.414 -12.523 1.00 79.75 81 GLN A C 1
ATOM 665 O O . GLN A 1 81 ? 14.011 -0.779 -13.122 1.00 79.75 81 GLN A O 1
ATOM 670 N N . ARG A 1 82 ? 14.605 -2.523 -11.835 1.00 79.12 82 ARG A N 1
ATOM 671 C CA . ARG A 1 82 ? 13.252 -3.075 -11.699 1.00 79.12 82 ARG A CA 1
ATOM 672 C C . ARG A 1 82 ? 12.684 -2.660 -10.351 1.00 79.12 82 ARG A C 1
ATOM 674 O O . ARG A 1 82 ? 13.367 -2.777 -9.346 1.00 79.12 82 ARG A O 1
ATOM 681 N N . ILE A 1 83 ? 11.421 -2.250 -10.327 1.00 83.06 83 ILE A N 1
ATOM 682 C CA . ILE A 1 83 ? 10.682 -1.975 -9.090 1.00 83.06 83 ILE A CA 1
ATOM 683 C C . ILE A 1 83 ? 9.671 -3.101 -8.899 1.00 83.06 83 ILE A C 1
ATOM 685 O O . ILE A 1 83 ? 9.014 -3.524 -9.850 1.00 83.06 83 ILE A O 1
ATOM 689 N N . THR A 1 84 ? 9.552 -3.617 -7.682 1.00 84.81 84 THR A N 1
ATOM 690 C CA . THR A 1 84 ? 8.535 -4.608 -7.322 1.00 84.81 84 THR A CA 1
ATOM 691 C C . THR A 1 84 ? 7.557 -3.969 -6.359 1.00 84.81 84 THR A C 1
ATOM 693 O O . THR A 1 84 ? 7.934 -3.547 -5.275 1.00 84.81 84 THR A O 1
ATOM 696 N N . VAL A 1 85 ? 6.293 -3.882 -6.758 1.00 85.44 85 VAL A N 1
ATOM 697 C CA . VAL A 1 85 ? 5.231 -3.345 -5.908 1.00 85.44 85 VAL A CA 1
ATOM 698 C C . VAL A 1 85 ? 4.351 -4.500 -5.479 1.00 85.44 85 VAL A C 1
ATOM 700 O O . VAL A 1 85 ? 3.708 -5.135 -6.316 1.00 85.44 85 VAL A O 1
ATOM 703 N N . LEU A 1 86 ? 4.334 -4.780 -4.178 1.00 86.56 86 LEU A N 1
ATOM 704 C CA . LEU A 1 86 ? 3.467 -5.800 -3.614 1.00 86.56 86 LEU A CA 1
ATOM 705 C C . LEU A 1 86 ? 2.241 -5.141 -2.984 1.00 86.56 86 LEU A C 1
ATOM 707 O O . LEU A 1 86 ? 2.360 -4.263 -2.128 1.00 86.56 86 LEU A O 1
ATOM 711 N N . VAL A 1 87 ? 1.061 -5.584 -3.408 1.00 87.00 87 VAL A N 1
ATOM 712 C CA . VAL A 1 87 ? -0.211 -5.222 -2.780 1.00 87.00 87 VAL A CA 1
ATOM 713 C C . VAL A 1 87 ? -0.570 -6.326 -1.794 1.00 87.00 87 VAL A C 1
ATOM 715 O O . VAL A 1 87 ? -0.662 -7.496 -2.167 1.00 87.00 87 VAL A O 1
ATOM 718 N N . GLY A 1 88 ? -0.728 -5.959 -0.526 1.00 84.50 88 GLY A N 1
ATOM 719 C CA . GLY A 1 88 ? -1.038 -6.899 0.540 1.00 84.50 88 GLY A CA 1
ATOM 720 C C . GLY A 1 88 ? -2.462 -7.426 0.477 1.00 84.50 88 GLY A C 1
ATOM 721 O O . GLY A 1 88 ? -3.348 -6.845 -0.157 1.00 84.50 88 GLY A O 1
ATOM 722 N N . ARG A 1 89 ? -2.686 -8.547 1.170 1.00 85.38 89 ARG A N 1
ATOM 723 C CA . ARG A 1 89 ? -4.032 -9.094 1.334 1.00 85.38 89 ARG A CA 1
ATOM 724 C C . ARG A 1 89 ? -4.901 -8.085 2.090 1.00 85.38 89 ARG A C 1
ATOM 726 O O . ARG A 1 89 ? -4.415 -7.460 3.035 1.00 85.38 89 ARG A O 1
ATOM 733 N N . PRO A 1 90 ? -6.165 -7.914 1.682 1.00 84.81 90 PRO A N 1
ATOM 734 C CA . PRO A 1 90 ? -7.065 -7.039 2.402 1.00 84.81 90 PRO A CA 1
ATOM 735 C C . PRO A 1 90 ? -7.307 -7.563 3.818 1.00 84.81 90 PRO A C 1
ATOM 737 O O . PRO A 1 90 ? -7.490 -8.767 4.010 1.00 84.81 90 PRO A O 1
ATOM 740 N N . PHE A 1 91 ? -7.348 -6.663 4.798 1.00 84.56 91 PHE A N 1
ATOM 741 C CA . PHE A 1 91 ? -7.683 -7.008 6.181 1.00 84.56 91 PHE A CA 1
ATOM 742 C C . PHE A 1 91 ? -8.779 -6.096 6.738 1.00 84.56 91 PHE A C 1
ATOM 744 O O . PHE A 1 91 ? -9.025 -4.993 6.248 1.00 84.56 91 PHE A O 1
ATOM 751 N N . THR A 1 92 ? -9.475 -6.580 7.770 1.00 84.25 92 THR A N 1
ATOM 752 C CA . THR A 1 92 ? -10.588 -5.872 8.413 1.00 84.25 92 THR A CA 1
ATOM 753 C C . THR A 1 92 ? -10.326 -5.722 9.905 1.00 84.25 92 THR A C 1
ATOM 755 O O . THR A 1 92 ? -10.171 -6.706 10.619 1.00 84.25 92 THR A O 1
ATOM 758 N N . LEU A 1 93 ? -10.354 -4.481 10.396 1.00 87.06 93 LEU A N 1
ATOM 759 C CA . LEU A 1 93 ? -10.164 -4.164 11.818 1.00 87.06 93 LEU A CA 1
ATOM 760 C C . LEU A 1 93 ? -11.458 -4.246 12.643 1.00 87.06 93 LEU A C 1
ATOM 762 O O . LEU A 1 93 ? -11.408 -4.075 13.857 1.00 87.06 93 LEU A O 1
ATOM 766 N N . LYS A 1 94 ? -12.620 -4.480 12.012 1.00 87.75 94 LYS A N 1
ATOM 767 C CA . LYS A 1 94 ? -13.932 -4.482 12.688 1.00 87.75 94 LYS A CA 1
ATOM 768 C C . LYS A 1 94 ? -13.956 -5.456 13.864 1.00 87.75 94 LYS A C 1
ATOM 770 O O . LYS A 1 94 ? -14.229 -5.031 14.978 1.00 87.75 94 LYS A O 1
ATOM 775 N N . HIS A 1 95 ? -13.550 -6.702 13.631 1.00 88.31 95 HIS A N 1
ATOM 776 C CA . HIS A 1 95 ? -13.523 -7.733 14.669 1.00 88.31 95 HIS A CA 1
ATOM 777 C C . HIS A 1 95 ? -12.549 -7.414 15.806 1.00 88.31 95 HIS A C 1
ATOM 779 O O . HIS A 1 95 ? -12.888 -7.614 16.967 1.00 88.31 95 HIS A O 1
ATOM 785 N N . LEU A 1 96 ? -11.378 -6.849 15.491 1.00 89.00 96 LEU A N 1
ATOM 786 C CA . LEU A 1 96 ? -10.414 -6.414 16.505 1.00 89.00 96 LEU A CA 1
ATOM 787 C C . LEU A 1 96 ? -10.985 -5.278 17.364 1.00 89.00 96 LEU A C 1
ATOM 789 O O . LEU A 1 96 ? -10.870 -5.281 18.582 1.00 89.00 96 LEU A O 1
ATOM 793 N N . VAL A 1 97 ? -11.624 -4.287 16.742 1.00 89.88 97 VAL A N 1
ATOM 794 C CA . VAL A 1 97 ? -12.227 -3.167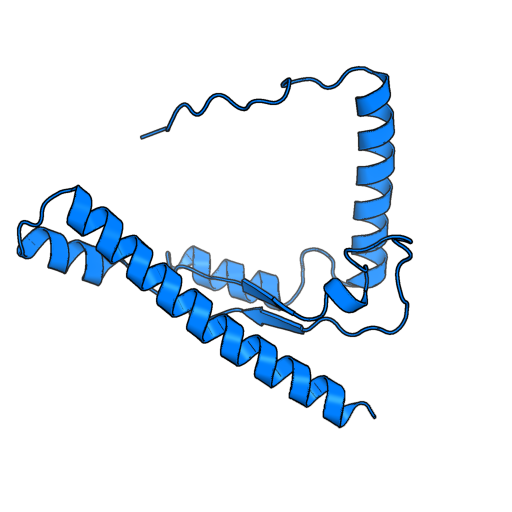 17.476 1.00 89.88 97 VAL A CA 1
ATOM 795 C C . VAL A 1 97 ? -13.431 -3.630 18.302 1.00 89.88 97 VAL A C 1
ATOM 797 O O . VAL A 1 97 ? -13.619 -3.144 19.415 1.00 89.88 97 VAL A O 1
ATOM 800 N N . GLU A 1 98 ? -14.243 -4.552 17.785 1.00 91.88 98 GLU A N 1
ATOM 801 C CA . GLU A 1 98 ? -15.368 -5.163 18.501 1.00 91.88 98 GLU A CA 1
ATOM 802 C C . GLU A 1 98 ? -14.897 -5.952 19.727 1.00 91.88 98 GLU A C 1
ATOM 804 O O . GLU A 1 98 ? -15.440 -5.745 20.814 1.00 91.88 98 GLU A O 1
ATOM 809 N N . SER A 1 99 ? -13.845 -6.769 19.594 1.00 91.62 99 SER A N 1
ATOM 810 C CA . SER A 1 99 ? -13.285 -7.519 20.724 1.00 91.62 99 SER A CA 1
ATOM 811 C C . SER A 1 99 ? -12.728 -6.575 21.792 1.00 91.62 99 SER A C 1
ATOM 813 O O . SER A 1 99 ? -13.109 -6.670 22.958 1.00 91.62 99 SER A O 1
ATOM 815 N N . LEU A 1 100 ? -11.951 -5.564 21.390 1.00 91.50 100 LEU A N 1
ATOM 816 C CA . LEU A 1 100 ? -11.391 -4.558 22.299 1.00 91.50 100 LEU A CA 1
ATOM 817 C C . LEU A 1 100 ? -12.469 -3.761 23.050 1.00 91.50 100 LEU A C 1
ATOM 819 O O . LEU A 1 100 ? -12.268 -3.405 24.212 1.00 91.50 100 LEU A O 1
ATOM 823 N N . LYS A 1 101 ? -13.612 -3.486 22.404 1.00 88.88 101 LYS A N 1
ATOM 824 C CA . LYS A 1 101 ? -14.772 -2.853 23.048 1.00 88.88 101 LYS A CA 1
ATOM 825 C C . LYS A 1 101 ? -15.451 -3.792 24.042 1.00 88.88 101 LYS A C 1
ATOM 827 O O . LYS A 1 101 ? -15.812 -3.343 25.124 1.00 88.88 101 LYS A O 1
ATOM 832 N N . SER A 1 102 ? -15.614 -5.070 23.692 1.00 91.50 102 SER A N 1
ATOM 833 C CA . SER A 1 102 ? -16.218 -6.072 24.583 1.00 91.50 102 SER A CA 1
ATOM 834 C C . SER A 1 102 ? -15.370 -6.340 25.832 1.00 91.50 102 SER A C 1
ATOM 836 O O . SER A 1 102 ? -15.911 -6.528 26.916 1.00 91.50 102 SER A O 1
ATOM 838 N N . GLU A 1 103 ? -14.044 -6.253 25.699 1.00 90.94 103 GLU A N 1
ATOM 839 C CA . GLU A 1 103 ? -13.072 -6.362 26.793 1.00 90.94 103 GLU A CA 1
ATOM 840 C C . GLU A 1 103 ? -12.974 -5.084 27.654 1.00 90.94 103 GLU A C 1
ATOM 842 O O . GLU A 1 103 ? -12.228 -5.063 28.628 1.00 90.94 103 GLU A O 1
ATOM 847 N N . ASN A 1 104 ? -13.715 -4.019 27.314 1.00 89.75 104 ASN A N 1
ATOM 848 C CA . ASN A 1 104 ? -13.762 -2.745 28.044 1.00 89.75 104 ASN A CA 1
ATOM 849 C C . ASN A 1 104 ? -12.369 -2.116 28.289 1.00 89.75 104 ASN A C 1
ATOM 851 O O . ASN A 1 104 ? -12.099 -1.547 29.349 1.00 89.75 104 ASN A O 1
ATOM 855 N N . LYS A 1 105 ? -11.461 -2.239 27.305 1.00 87.69 105 LYS A N 1
ATOM 856 C CA . LYS A 1 105 ? -10.078 -1.746 27.421 1.00 87.69 105 LYS A CA 1
ATOM 857 C C . LYS A 1 105 ? -9.992 -0.231 27.467 1.00 87.69 105 LYS A C 1
ATOM 859 O O . LYS A 1 105 ? -10.833 0.491 26.929 1.00 87.69 105 LYS A O 1
ATOM 864 N N . THR A 1 106 ? -8.902 0.261 28.050 1.00 92.31 106 THR A N 1
ATOM 865 C CA . THR A 1 106 ? -8.648 1.699 28.089 1.00 92.31 106 THR A CA 1
ATOM 866 C C . THR A 1 106 ? -8.410 2.254 26.673 1.00 92.31 106 THR A C 1
ATOM 868 O O . THR A 1 106 ? -7.881 1.557 25.798 1.00 92.31 106 THR A O 1
ATOM 871 N N . PRO A 1 107 ? -8.717 3.540 26.413 1.00 90.75 107 PRO A N 1
ATOM 872 C CA . PRO A 1 107 ? -8.493 4.149 25.099 1.00 90.75 107 PRO A CA 1
ATOM 873 C C . PRO A 1 107 ? -7.039 4.079 24.605 1.00 90.75 107 PRO A C 1
ATOM 875 O O . PRO A 1 107 ? -6.793 4.086 23.399 1.00 90.75 107 PRO A O 1
ATOM 878 N N . THR A 1 108 ? -6.060 4.045 25.510 1.00 91.62 108 THR A N 1
ATOM 879 C CA . THR A 1 108 ? -4.635 3.930 25.161 1.00 91.62 108 THR A CA 1
ATOM 880 C C . THR A 1 108 ? -4.296 2.522 24.685 1.00 91.62 108 THR A C 1
ATOM 882 O O . THR A 1 108 ? -3.655 2.368 23.647 1.00 91.62 108 THR A O 1
ATOM 885 N N . GLU A 1 109 ? -4.783 1.498 25.383 1.00 91.88 109 GLU A N 1
ATOM 886 C CA . GLU A 1 109 ? -4.591 0.098 24.993 1.00 91.88 109 GLU A CA 1
ATOM 887 C C . GLU A 1 109 ? -5.279 -0.212 23.667 1.00 91.88 109 GLU A C 1
ATOM 889 O O . GLU A 1 109 ? -4.689 -0.880 22.823 1.00 91.88 109 GLU A O 1
ATOM 894 N N . MET A 1 110 ? -6.480 0.332 23.436 1.00 90.38 110 MET A N 1
ATOM 895 C CA . MET A 1 110 ? -7.167 0.184 22.151 1.00 90.38 110 MET A CA 1
ATOM 896 C C . MET A 1 110 ? -6.343 0.760 20.994 1.00 90.38 110 MET A C 1
ATOM 898 O O . MET A 1 110 ? -6.170 0.105 19.968 1.00 90.38 110 MET A O 1
ATOM 902 N N . ARG A 1 111 ? -5.803 1.977 21.153 1.00 90.88 111 ARG A N 1
ATOM 903 C CA . ARG A 1 111 ? -4.959 2.615 20.127 1.00 90.88 111 ARG A CA 1
ATOM 904 C C . ARG A 1 111 ? -3.676 1.828 19.878 1.00 90.88 111 ARG A C 1
ATOM 906 O O . ARG A 1 111 ? -3.282 1.674 18.721 1.00 90.88 111 ARG A O 1
ATOM 913 N N . LYS A 1 112 ? -3.050 1.324 20.947 1.00 94.56 112 LYS A N 1
ATOM 914 C CA . LYS A 1 112 ? -1.851 0.487 20.861 1.00 94.56 112 LYS A CA 1
ATOM 915 C C . LYS A 1 112 ? -2.150 -0.806 20.103 1.00 94.56 112 LYS A C 1
ATOM 917 O O . LYS A 1 112 ? -1.502 -1.057 19.101 1.00 94.56 112 LYS A O 1
ATOM 922 N N . ALA A 1 113 ? -3.177 -1.553 20.504 1.00 92.56 113 ALA A N 1
ATOM 923 C CA . ALA A 1 113 ? -3.538 -2.828 19.885 1.00 92.56 113 ALA A CA 1
ATOM 924 C C . ALA A 1 113 ? -3.862 -2.693 18.388 1.00 92.56 113 ALA A C 1
ATOM 926 O O . ALA A 1 113 ? -3.390 -3.486 17.579 1.00 92.56 113 ALA A O 1
ATOM 927 N N . VAL A 1 114 ? -4.617 -1.657 18.002 1.00 92.56 114 VAL A N 1
ATOM 928 C CA . VAL A 1 114 ? -4.904 -1.382 16.584 1.00 92.56 114 VAL A CA 1
ATOM 929 C C . VAL A 1 114 ? -3.624 -1.065 15.811 1.00 92.56 114 VAL A C 1
ATOM 931 O O . VAL A 1 114 ? -3.427 -1.570 14.709 1.00 92.56 114 VAL A O 1
ATOM 934 N N . THR A 1 115 ? -2.750 -0.235 16.380 1.00 92.94 115 THR A N 1
ATOM 935 C CA . THR A 1 115 ? -1.498 0.154 15.719 1.00 92.94 115 THR A CA 1
ATOM 936 C C . THR A 1 115 ? -0.533 -1.025 15.608 1.00 92.94 115 THR A C 1
ATOM 938 O O . THR A 1 115 ? 0.075 -1.196 14.556 1.00 92.94 115 THR A O 1
ATOM 941 N N . ASP A 1 116 ? -0.419 -1.849 16.648 1.00 94.88 116 ASP A N 1
ATOM 942 C CA . ASP A 1 116 ? 0.438 -3.038 16.667 1.00 94.88 116 ASP A CA 1
ATOM 943 C C . ASP A 1 116 ? 0.010 -4.033 15.583 1.00 94.88 116 ASP A C 1
ATOM 945 O O . ASP A 1 116 ? 0.848 -4.480 14.804 1.00 94.88 116 ASP A O 1
ATOM 949 N N . PHE A 1 117 ? -1.297 -4.289 15.458 1.00 92.88 117 PHE A N 1
ATOM 950 C CA . PHE A 1 117 ? -1.836 -5.159 14.412 1.00 92.88 117 PHE A CA 1
ATOM 951 C C . PHE A 1 117 ? -1.495 -4.646 13.006 1.00 92.88 117 PHE A C 1
ATOM 953 O O . PHE A 1 117 ? -0.990 -5.388 12.168 1.00 92.88 117 PHE A O 1
ATOM 960 N N . ILE A 1 118 ? 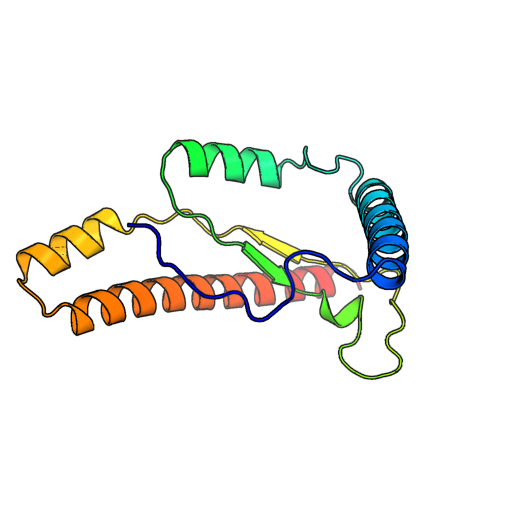-1.716 -3.353 12.742 1.00 91.25 118 ILE A N 1
ATOM 961 C CA . ILE A 1 118 ? -1.367 -2.758 11.444 1.00 91.25 118 ILE A CA 1
ATOM 962 C C . ILE A 1 118 ? 0.144 -2.880 11.197 1.00 91.25 118 ILE A C 1
ATOM 964 O O . ILE A 1 118 ? 0.561 -3.224 10.094 1.00 91.25 118 ILE A O 1
ATOM 968 N N . GLN A 1 119 ? 0.978 -2.620 12.207 1.00 92.00 119 GLN A N 1
ATOM 969 C CA . GLN A 1 119 ? 2.428 -2.755 12.070 1.00 92.00 119 GLN A CA 1
ATOM 970 C C . GLN A 1 119 ? 2.854 -4.189 11.736 1.00 92.00 119 GLN A C 1
ATOM 972 O O . GLN A 1 119 ? 3.762 -4.365 10.923 1.00 92.00 119 GLN A O 1
ATOM 977 N N . GLU A 1 120 ? 2.227 -5.200 12.334 1.00 92.69 120 GLU A N 1
ATOM 978 C CA . GLU A 1 120 ? 2.500 -6.609 12.033 1.00 92.69 120 GLU A CA 1
ATOM 979 C C . GLU A 1 120 ? 2.153 -6.965 10.585 1.00 92.69 120 GLU A C 1
ATOM 981 O O . GLU A 1 120 ? 3.000 -7.530 9.887 1.00 92.69 120 GLU A O 1
ATOM 986 N N . GLU A 1 121 ? 0.982 -6.552 10.096 1.00 91.50 121 GLU A N 1
ATOM 987 C CA . GLU A 1 121 ? 0.584 -6.755 8.696 1.00 91.50 121 GLU A CA 1
ATOM 988 C C . GLU A 1 121 ? 1.586 -6.102 7.728 1.00 91.50 121 GLU A C 1
ATOM 990 O O . GLU A 1 121 ? 2.066 -6.741 6.789 1.00 91.50 121 GLU A O 1
ATOM 995 N N . PHE A 1 122 ? 2.006 -4.862 8.004 1.00 90.50 122 PHE A N 1
ATOM 996 C CA . PHE A 1 122 ? 3.012 -4.174 7.188 1.00 90.50 122 PHE A CA 1
ATOM 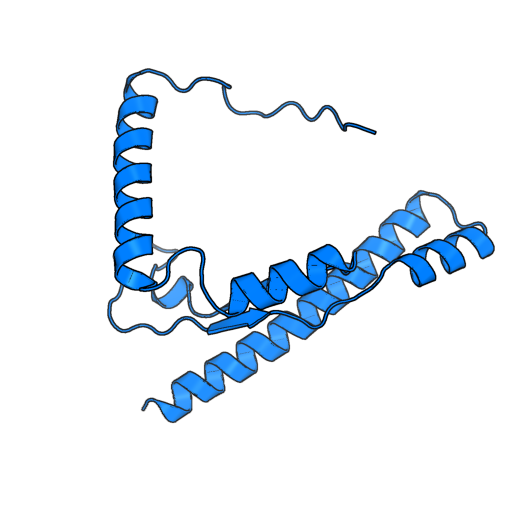997 C C . PHE A 1 122 ? 4.387 -4.852 7.225 1.00 90.50 122 PHE A C 1
ATOM 999 O O . PHE A 1 122 ? 5.048 -4.932 6.189 1.00 90.50 122 PHE A O 1
ATOM 1006 N N . ARG A 1 123 ? 4.835 -5.356 8.383 1.00 92.06 123 ARG A N 1
ATOM 1007 C CA . ARG A 1 123 ? 6.102 -6.106 8.485 1.00 92.06 123 ARG A CA 1
ATOM 1008 C C . ARG A 1 123 ? 6.033 -7.415 7.706 1.00 92.06 123 ARG A C 1
ATOM 1010 O O . ARG A 1 123 ? 6.968 -7.733 6.979 1.00 92.06 123 ARG A O 1
ATOM 1017 N N . SER A 1 124 ? 4.922 -8.140 7.817 1.00 92.75 124 SER A N 1
ATOM 1018 C CA . SER A 1 124 ? 4.681 -9.367 7.054 1.00 92.75 124 SER A CA 1
ATOM 1019 C C . SER A 1 124 ? 4.696 -9.104 5.547 1.00 92.75 124 SER A C 1
ATOM 1021 O O . SER A 1 124 ? 5.325 -9.849 4.789 1.00 92.75 124 SER A O 1
ATOM 1023 N N . LEU A 1 125 ? 4.051 -8.020 5.103 1.00 92.56 125 LEU A N 1
ATOM 1024 C CA . LEU A 1 125 ? 4.043 -7.626 3.698 1.00 92.56 125 LEU A CA 1
ATOM 1025 C C . LEU A 1 125 ? 5.438 -7.239 3.205 1.00 92.56 125 LEU A C 1
ATOM 1027 O O . LEU A 1 125 ? 5.830 -7.647 2.114 1.00 92.56 125 LEU A O 1
ATOM 1031 N N . LYS A 1 126 ? 6.193 -6.489 4.013 1.00 92.00 126 LYS A N 1
ATOM 1032 C CA . LYS A 1 126 ? 7.572 -6.105 3.705 1.00 92.00 126 LYS A CA 1
ATOM 1033 C C . LYS A 1 126 ? 8.438 -7.334 3.429 1.00 92.00 126 LYS A C 1
ATOM 1035 O O . LYS A 1 126 ? 9.049 -7.406 2.369 1.00 92.00 126 LYS A O 1
ATOM 1040 N N . THR A 1 127 ? 8.419 -8.332 4.313 1.00 93.12 127 THR A N 1
ATOM 1041 C CA . THR A 1 127 ? 9.194 -9.571 4.124 1.00 93.12 127 THR A CA 1
ATOM 1042 C C . THR A 1 127 ? 8.820 -10.287 2.822 1.00 93.12 127 THR A C 1
ATOM 1044 O O . THR A 1 127 ? 9.688 -10.780 2.102 1.00 93.12 127 THR A O 1
ATOM 1047 N N . GLN A 1 128 ? 7.527 -10.329 2.481 1.00 92.81 128 GLN A N 1
ATOM 1048 C CA . GLN A 1 128 ? 7.059 -10.914 1.219 1.00 92.81 128 GLN A CA 1
ATOM 1049 C C . GLN A 1 128 ? 7.533 -10.108 0.000 1.00 92.81 128 GLN A C 1
ATOM 1051 O O . GLN A 1 128 ? 7.929 -10.702 -1.003 1.00 92.81 128 GLN A O 1
ATOM 1056 N N . ALA A 1 129 ? 7.510 -8.775 0.081 1.00 90.88 129 ALA A N 1
ATOM 1057 C CA . ALA A 1 129 ? 7.954 -7.887 -0.989 1.00 90.88 129 ALA A CA 1
ATOM 1058 C C . ALA A 1 129 ? 9.463 -8.022 -1.236 1.00 90.88 129 ALA A C 1
ATOM 1060 O O . ALA A 1 129 ? 9.871 -8.196 -2.382 1.00 90.88 129 ALA A O 1
ATOM 1061 N N . GLU A 1 130 ? 10.271 -8.033 -0.173 1.00 92.19 130 GLU A N 1
ATOM 1062 C CA . GLU A 1 130 ? 11.723 -8.233 -0.236 1.00 92.19 130 GLU A CA 1
ATOM 1063 C C . GLU A 1 130 ? 12.073 -9.593 -0.857 1.00 92.19 130 GLU A C 1
ATOM 1065 O O . GLU A 1 130 ? 12.863 -9.661 -1.801 1.00 92.19 130 GLU A O 1
ATOM 1070 N N . ALA A 1 131 ? 11.435 -10.678 -0.401 1.00 92.31 131 ALA A N 1
ATOM 1071 C CA . ALA A 1 131 ? 11.662 -12.018 -0.944 1.00 92.31 131 ALA A CA 1
ATOM 1072 C C . ALA A 1 131 ? 11.262 -12.124 -2.427 1.00 92.31 131 ALA A C 1
ATOM 1074 O O . ALA A 1 131 ? 11.982 -12.710 -3.243 1.00 92.31 131 ALA A O 1
ATOM 1075 N N . LEU A 1 132 ? 10.122 -11.534 -2.801 1.00 91.25 132 LEU A N 1
ATOM 1076 C CA . LEU A 1 132 ? 9.662 -11.499 -4.188 1.00 91.25 132 LEU A CA 1
ATOM 1077 C C . LEU A 1 132 ? 10.616 -10.688 -5.074 1.00 91.25 132 LEU A C 1
ATOM 1079 O O . LEU A 1 132 ? 10.942 -11.112 -6.185 1.00 91.25 132 LEU A O 1
ATOM 1083 N N . HIS A 1 133 ? 11.088 -9.549 -4.573 1.00 89.88 133 HIS A N 1
ATOM 1084 C CA . HIS A 1 133 ? 12.025 -8.688 -5.276 1.00 89.88 133 HIS A CA 1
ATOM 1085 C C . HIS A 1 133 ? 13.362 -9.396 -5.525 1.00 89.88 133 HIS A C 1
ATOM 1087 O O . HIS A 1 133 ? 13.827 -9.445 -6.665 1.00 89.88 133 HIS A O 1
ATOM 1093 N N . GLN A 1 134 ? 13.925 -10.048 -4.501 1.00 88.62 134 GLN A N 1
ATOM 1094 C CA . GLN A 1 134 ? 15.141 -10.859 -4.627 1.00 88.62 134 GLN A CA 1
ATOM 1095 C C . GLN A 1 134 ? 14.983 -11.975 -5.668 1.00 88.62 134 GLN A C 1
ATOM 1097 O O . GLN A 1 134 ? 15.864 -12.176 -6.506 1.00 88.62 134 GLN A O 1
ATOM 1102 N N . ARG A 1 135 ? 13.834 -12.663 -5.684 1.00 89.88 135 ARG A N 1
ATOM 1103 C CA . ARG A 1 135 ? 13.539 -13.695 -6.690 1.00 89.88 135 ARG A CA 1
ATOM 1104 C C . ARG A 1 135 ? 13.520 -13.128 -8.112 1.00 89.88 135 ARG A C 1
ATOM 1106 O O . ARG A 1 135 ? 14.057 -13.753 -9.030 1.00 89.88 135 ARG A O 1
ATOM 1113 N N . PHE A 1 136 ? 12.912 -11.959 -8.316 1.00 85.88 136 PHE A N 1
ATOM 1114 C CA . PHE A 1 136 ? 12.888 -11.313 -9.630 1.00 85.88 136 PHE A CA 1
ATOM 1115 C C . PHE A 1 136 ? 14.260 -10.805 -10.072 1.00 85.88 136 PHE A C 1
ATOM 1117 O O . PHE A 1 136 ? 14.560 -10.897 -11.264 1.00 85.88 136 PHE A O 1
ATOM 1124 N N . GLN A 1 137 ? 15.092 -10.324 -9.146 1.00 81.31 137 GLN A N 1
ATOM 1125 C CA . GLN A 1 137 ? 16.482 -9.974 -9.442 1.00 81.31 137 GLN A CA 1
ATOM 1126 C C . GLN A 1 137 ? 17.301 -11.210 -9.846 1.00 81.31 137 GLN A C 1
ATOM 1128 O O . GLN A 1 137 ? 18.037 -11.156 -10.827 1.00 81.31 137 GLN A O 1
ATOM 1133 N N . ALA A 1 138 ? 17.125 -12.342 -9.156 1.00 80.12 138 ALA A N 1
ATOM 1134 C CA . ALA A 1 138 ? 17.835 -13.588 -9.454 1.00 80.12 138 ALA A CA 1
ATOM 1135 C C . ALA A 1 138 ? 17.436 -14.221 -10.800 1.00 80.12 138 ALA A C 1
ATOM 1137 O O . ALA A 1 138 ? 18.260 -14.850 -11.448 1.00 80.12 138 ALA A O 1
ATOM 1138 N N . THR A 1 139 ? 16.184 -14.043 -11.234 1.00 77.00 139 THR A N 1
ATOM 1139 C CA . THR A 1 139 ? 15.677 -14.588 -12.512 1.00 77.00 139 THR A CA 1
ATOM 1140 C C . THR A 1 139 ? 16.073 -13.722 -13.721 1.00 77.00 139 THR A C 1
ATOM 1142 O O . THR A 1 139 ? 15.933 -14.150 -14.860 1.00 77.00 139 THR A O 1
ATOM 1145 N N . GLY A 1 140 ? 16.515 -12.482 -13.488 1.00 60.94 140 GLY A N 1
ATOM 1146 C CA . GLY A 1 140 ? 16.892 -11.519 -14.529 1.00 60.94 140 GLY A CA 1
ATOM 1147 C C . GLY A 1 140 ? 18.399 -11.373 -14.764 1.00 60.94 140 GLY A C 1
ATOM 1148 O O . GLY A 1 140 ? 18.785 -10.415 -15.430 1.00 60.94 140 GLY A O 1
ATOM 1149 N N . ARG A 1 141 ? 19.225 -12.256 -14.187 1.00 48.06 141 ARG A N 1
ATOM 1150 C CA . ARG A 1 141 ? 20.675 -12.343 -14.421 1.00 48.06 141 ARG A CA 1
ATOM 1151 C C . ARG A 1 141 ? 21.019 -13.511 -15.330 1.00 48.06 141 ARG A C 1
ATOM 1153 O O . ARG A 1 141 ? 20.344 -14.555 -15.207 1.00 48.06 141 ARG A O 1
#